Protein AF-A0ABD6EZ29-F1 (afdb_monomer_lite)

Sequence (109 aa):
MSGILPTGAEWISAIDTVHLVITICSTIFTLLVSIAAVTHLICVHYYVSNEYVQTDLYYLSLLLPVMSICSLLGMYFPRNTQFLYAVALTSVCFFFYPTIPQSMFSNIS

Foldseek 3Di:
DDPDDDDLVVCVVPDDPVLVVVLVVLVVVLVVLLVVLVVQLVCLVVPPPDPVVSVLSNLVSVLRSLLSVLVSVCSSCVPCNVVSVVVNVVSVVVSVVVVVVVVVVVVVD

pLDDT: mean 73.87, std 10.93, range [39.84, 91.94]

Organism: NCBI:txid75299

Radius of gyration: 19.07 Å; chains: 1; bounding box: 34×29×64 Å

Secondary structure (DSSP, 8-state):
----PPPHHHHHHT--HHHHHHHHHHHHHHHHHHHHHHHHHHHHHHH---HHHHHHHHHHHHHHHHHHHHHHHHHH-TTTHHHHHHHHHHHHHHHHHHHHHHHHHTT--

Structure (mmCIF, N/CA/C/O backbone):
data_AF-A0ABD6EZ29-F1
#
_entry.id   AF-A0ABD6EZ29-F1
#
loop_
_atom_site.group_PDB
_atom_site.id
_atom_site.type_symbol
_atom_site.label_atom_id
_atom_site.label_alt_id
_atom_site.label_comp_id
_atom_site.label_asym_id
_atom_site.label_entity_id
_atom_site.label_seq_id
_atom_site.pdbx_PDB_ins_code
_atom_site.Cartn_x
_atom_site.Cartn_y
_atom_site.Cartn_z
_atom_site.occupancy
_atom_site.B_iso_or_equiv
_atom_site.auth_seq_id
_atom_site.auth_comp_id
_atom_site.auth_asym_id
_atom_site.auth_atom_id
_atom_site.pdbx_PDB_model_num
ATOM 1 N N . MET A 1 1 ? 16.064 18.827 -29.618 1.00 43.03 1 MET A N 1
ATOM 2 C CA . MET A 1 1 ? 15.935 18.882 -28.146 1.00 43.03 1 MET A CA 1
ATOM 3 C C . MET A 1 1 ? 14.591 19.526 -27.829 1.00 43.03 1 MET A C 1
ATOM 5 O O . MET A 1 1 ? 14.509 20.730 -27.638 1.00 43.03 1 MET A O 1
ATOM 9 N N . SER A 1 2 ? 13.517 18.742 -27.897 1.00 39.84 2 SER A N 1
ATOM 10 C CA . SER A 1 2 ? 12.161 19.181 -27.546 1.00 39.84 2 SER A CA 1
ATOM 11 C C . SER A 1 2 ? 11.924 18.731 -26.110 1.00 39.84 2 SER A C 1
ATOM 13 O O . SER A 1 2 ? 11.945 17.534 -25.841 1.00 39.84 2 SER A O 1
ATOM 15 N N . GLY A 1 3 ? 11.791 19.681 -25.184 1.00 55.09 3 GLY A N 1
ATOM 16 C CA . GLY A 1 3 ? 11.616 19.440 -23.749 1.00 55.09 3 GLY A CA 1
ATOM 17 C C . GLY A 1 3 ? 10.231 18.899 -23.397 1.00 55.09 3 GLY A C 1
ATOM 18 O O . GLY A 1 3 ? 9.457 19.573 -22.726 1.00 55.09 3 GLY A O 1
ATOM 19 N N . ILE A 1 4 ? 9.913 17.694 -23.859 1.00 62.25 4 ILE A N 1
ATOM 20 C CA . ILE A 1 4 ? 8.741 16.933 -23.431 1.00 62.25 4 ILE A CA 1
ATOM 21 C C . ILE A 1 4 ? 9.267 15.836 -22.513 1.00 62.25 4 ILE A C 1
ATOM 23 O O . ILE A 1 4 ? 10.051 14.989 -22.936 1.00 62.25 4 ILE A O 1
ATOM 27 N N . LEU A 1 5 ? 8.906 15.908 -21.229 1.00 57.47 5 LEU A N 1
ATOM 28 C CA . LEU A 1 5 ? 9.195 14.826 -20.294 1.00 57.47 5 LEU A CA 1
ATOM 29 C C . LEU A 1 5 ? 8.536 13.549 -20.841 1.00 57.47 5 LEU A C 1
ATOM 31 O O . LEU A 1 5 ? 7.355 13.621 -21.193 1.00 57.47 5 LEU A O 1
ATOM 35 N N . PRO A 1 6 ? 9.263 12.419 -20.931 1.00 56.94 6 PRO A N 1
ATOM 36 C CA . PRO A 1 6 ? 8.734 11.190 -21.509 1.00 56.94 6 PRO A CA 1
ATOM 37 C C . PRO A 1 6 ? 7.437 10.799 -20.805 1.00 56.94 6 PRO A C 1
ATOM 39 O O . PRO A 1 6 ? 7.331 10.830 -19.574 1.00 56.94 6 PRO A O 1
ATOM 42 N N . THR A 1 7 ? 6.428 10.472 -21.606 1.00 61.97 7 THR A N 1
ATOM 43 C CA . THR A 1 7 ? 5.110 10.061 -21.108 1.00 61.97 7 THR A CA 1
ATOM 44 C C . THR A 1 7 ? 5.269 8.730 -20.361 1.00 61.97 7 THR A C 1
ATOM 46 O O . THR A 1 7 ? 6.138 7.939 -20.716 1.00 61.97 7 THR A O 1
ATOM 49 N N . GLY A 1 8 ? 4.453 8.429 -19.340 1.00 59.12 8 GLY A N 1
ATOM 50 C CA . GLY A 1 8 ? 4.635 7.224 -18.501 1.00 59.12 8 GLY A CA 1
ATOM 51 C C . GLY A 1 8 ? 4.762 5.897 -19.276 1.00 59.12 8 GLY A C 1
ATOM 52 O O . GLY A 1 8 ? 5.470 4.995 -18.840 1.00 59.12 8 GLY A O 1
ATOM 53 N N . ALA A 1 9 ? 4.160 5.806 -20.467 1.00 59.19 9 ALA A N 1
ATOM 54 C CA . ALA A 1 9 ? 4.311 4.670 -21.379 1.00 59.19 9 ALA A CA 1
ATOM 55 C C . ALA A 1 9 ? 5.725 4.542 -21.985 1.00 59.19 9 ALA A C 1
ATOM 57 O O . ALA A 1 9 ? 6.245 3.436 -22.109 1.00 59.19 9 ALA A O 1
ATOM 58 N N . GLU A 1 10 ? 6.377 5.659 -22.316 1.00 65.06 10 GLU A N 1
ATOM 59 C CA . GLU A 1 10 ? 7.768 5.675 -22.789 1.00 65.06 10 GLU A CA 1
ATOM 60 C C . GLU A 1 10 ? 8.744 5.373 -21.647 1.00 65.06 10 GLU A C 1
ATOM 62 O O . GLU A 1 10 ? 9.769 4.731 -21.862 1.00 65.06 10 GLU A O 1
ATOM 67 N N . TRP A 1 11 ? 8.395 5.765 -20.417 1.00 63.00 11 TRP A N 1
ATOM 68 C CA . TRP A 1 11 ? 9.180 5.446 -19.224 1.00 63.00 11 TRP A CA 1
ATOM 69 C C . TRP A 1 11 ? 9.166 3.945 -18.918 1.00 63.00 11 TRP A C 1
ATOM 71 O O . TRP A 1 11 ? 10.221 3.368 -18.687 1.00 63.00 11 TRP A O 1
ATOM 81 N N . ILE A 1 12 ? 7.998 3.294 -19.003 1.00 64.06 12 ILE A N 1
ATOM 82 C CA . ILE A 1 12 ? 7.860 1.833 -18.851 1.00 64.06 12 ILE A CA 1
ATOM 83 C C . ILE A 1 12 ? 8.606 1.081 -19.963 1.00 64.06 12 ILE A C 1
ATOM 85 O O . ILE A 1 12 ? 9.213 0.048 -19.699 1.00 64.06 12 ILE A O 1
ATOM 89 N N . SER A 1 13 ? 8.600 1.599 -21.195 1.00 65.44 13 SER A N 1
ATOM 90 C CA . SER A 1 13 ? 9.320 0.989 -22.322 1.00 65.44 13 SER A CA 1
ATOM 91 C C . SER A 1 13 ? 10.846 1.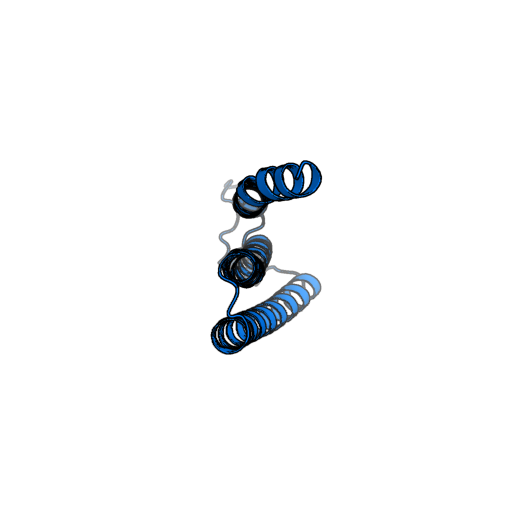097 -22.212 1.00 65.44 13 SER A C 1
ATOM 93 O O . SER A 1 13 ? 11.543 0.305 -22.843 1.00 65.44 13 SER A O 1
ATOM 95 N N . ALA A 1 14 ? 11.365 2.079 -21.472 1.00 69.19 14 ALA A N 1
ATOM 96 C CA . ALA A 1 14 ? 12.799 2.339 -21.321 1.00 69.19 14 ALA A CA 1
ATOM 97 C C . ALA A 1 14 ? 13.339 1.947 -19.932 1.00 69.19 14 ALA A C 1
ATOM 99 O O . ALA A 1 14 ? 14.471 2.295 -19.591 1.00 69.19 14 ALA A O 1
ATOM 100 N N . ILE A 1 15 ? 12.525 1.274 -19.112 1.00 69.31 15 ILE A N 1
ATOM 101 C CA . ILE A 1 15 ? 12.833 1.025 -17.707 1.00 69.31 15 ILE A CA 1
ATOM 102 C C . ILE A 1 15 ? 13.848 -0.108 -17.531 1.00 69.31 15 ILE A C 1
ATOM 104 O O . ILE A 1 15 ? 13.824 -1.117 -18.236 1.00 69.31 15 ILE A O 1
ATOM 108 N N . ASP A 1 16 ? 14.726 0.053 -16.543 1.00 76.81 16 ASP A N 1
ATOM 109 C CA . ASP A 1 16 ? 15.687 -0.973 -16.159 1.00 76.81 16 ASP A CA 1
ATOM 110 C C . ASP A 1 16 ? 14.995 -2.196 -15.528 1.00 76.81 16 ASP A C 1
ATOM 112 O O . ASP A 1 16 ? 13.996 -2.076 -14.805 1.00 76.81 16 ASP A O 1
ATOM 116 N N . THR A 1 17 ? 15.559 -3.384 -15.767 1.00 76.38 17 THR A N 1
ATOM 117 C CA . THR A 1 17 ? 15.006 -4.671 -15.305 1.00 76.38 17 THR A CA 1
ATOM 118 C C . THR A 1 17 ? 14.794 -4.687 -13.788 1.00 76.38 17 THR A C 1
ATOM 120 O O . THR A 1 17 ? 13.819 -5.263 -13.302 1.00 76.38 17 THR A O 1
ATOM 123 N N . VAL A 1 18 ? 15.660 -4.012 -13.024 1.00 77.81 18 VAL A N 1
ATOM 124 C CA . VAL A 1 18 ? 15.564 -3.947 -11.560 1.00 77.81 18 VAL A CA 1
ATOM 125 C C . VAL A 1 18 ? 14.314 -3.190 -11.114 1.00 77.81 18 VAL A C 1
ATOM 127 O O . VAL A 1 18 ? 13.609 -3.645 -10.213 1.00 77.81 18 VAL A O 1
ATOM 130 N N . HIS A 1 19 ? 13.993 -2.064 -11.755 1.00 74.81 19 HIS A N 1
ATOM 131 C CA . HIS A 1 19 ? 12.788 -1.298 -11.429 1.00 74.81 19 HIS A CA 1
ATOM 132 C C . HIS A 1 19 ? 11.517 -2.088 -11.746 1.00 74.81 19 HIS A C 1
ATOM 134 O O . HIS A 1 19 ? 10.607 -2.127 -10.922 1.00 74.81 19 HIS A O 1
ATOM 140 N N . LEU A 1 20 ? 11.488 -2.792 -12.879 1.00 79.25 20 LEU A N 1
ATOM 141 C CA . LEU A 1 20 ? 10.350 -3.623 -13.268 1.00 79.25 20 LEU A CA 1
ATOM 142 C C . LEU A 1 20 ? 10.071 -4.735 -12.242 1.00 79.25 20 LEU A C 1
ATOM 144 O O . LEU A 1 20 ? 8.925 -4.927 -11.832 1.00 79.25 20 LEU A O 1
ATOM 148 N N . VAL A 1 21 ? 11.112 -5.430 -11.770 1.00 85.00 21 VAL A N 1
ATOM 149 C CA . VAL A 1 21 ? 10.978 -6.484 -10.746 1.00 85.00 21 VAL A CA 1
ATOM 150 C C . VAL A 1 21 ? 10.432 -5.918 -9.436 1.00 85.00 21 VAL A C 1
ATOM 152 O O . VAL A 1 21 ? 9.534 -6.508 -8.830 1.00 85.00 21 VAL A O 1
ATOM 155 N N . ILE A 1 22 ? 10.930 -4.757 -9.011 1.00 84.19 22 ILE A N 1
ATOM 156 C CA . ILE A 1 22 ? 10.472 -4.099 -7.784 1.00 84.19 22 ILE A CA 1
ATOM 157 C C . ILE A 1 22 ? 9.003 -3.672 -7.914 1.00 84.19 22 ILE A C 1
ATOM 159 O O . ILE A 1 22 ? 8.227 -3.884 -6.982 1.00 84.19 22 ILE A O 1
ATOM 163 N N . THR A 1 23 ? 8.589 -3.143 -9.069 1.00 83.75 23 THR A N 1
ATOM 164 C CA . THR A 1 23 ? 7.192 -2.765 -9.327 1.00 83.75 23 THR A CA 1
ATOM 165 C C . THR A 1 23 ? 6.255 -3.974 -9.273 1.00 83.75 23 THR A C 1
ATOM 167 O O . THR A 1 23 ? 5.197 -3.903 -8.642 1.00 83.75 23 THR A O 1
ATOM 170 N N . ILE A 1 24 ? 6.640 -5.110 -9.863 1.00 86.75 24 ILE A N 1
ATOM 171 C CA . ILE A 1 24 ? 5.849 -6.351 -9.786 1.00 86.75 24 ILE A CA 1
ATOM 172 C C . ILE A 1 24 ? 5.745 -6.827 -8.334 1.00 86.75 24 ILE A C 1
ATOM 174 O O . ILE A 1 24 ? 4.648 -7.122 -7.858 1.00 86.75 24 ILE A O 1
ATOM 178 N N . CYS A 1 25 ? 6.865 -6.847 -7.608 1.00 88.44 25 CYS A N 1
ATOM 179 C CA . CYS A 1 25 ? 6.900 -7.273 -6.210 1.00 88.44 25 CYS A CA 1
ATOM 180 C C . CYS A 1 25 ? 6.017 -6.375 -5.322 1.00 88.44 25 CYS A C 1
ATOM 182 O O . CYS A 1 25 ? 5.210 -6.867 -4.533 1.00 88.44 25 CYS A O 1
ATOM 184 N N . SER A 1 26 ? 6.087 -5.055 -5.524 1.00 86.81 26 SER A N 1
ATOM 185 C CA . SER A 1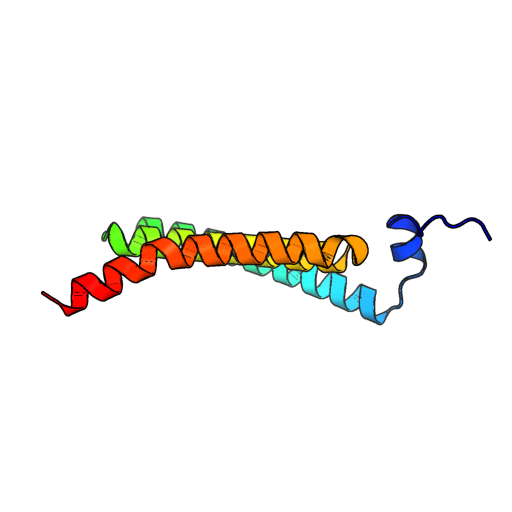 26 ? 5.232 -4.068 -4.853 1.00 86.81 26 SER A CA 1
ATOM 186 C C . SER A 1 26 ? 3.746 -4.270 -5.173 1.00 86.81 26 SER A C 1
ATOM 188 O O . SER A 1 26 ? 2.898 -4.176 -4.284 1.00 86.81 26 SER A O 1
ATOM 190 N N . THR A 1 27 ? 3.415 -4.621 -6.419 1.00 86.75 27 THR A N 1
ATOM 191 C CA . THR A 1 27 ? 2.031 -4.899 -6.833 1.00 86.75 27 THR A CA 1
ATOM 192 C C . THR A 1 27 ? 1.471 -6.129 -6.110 1.00 86.75 27 THR A C 1
ATOM 194 O O . THR A 1 27 ? 0.357 -6.084 -5.586 1.00 86.75 27 THR A O 1
ATOM 197 N N . ILE A 1 28 ? 2.260 -7.206 -6.008 1.00 91.94 28 ILE A N 1
ATOM 198 C CA . ILE A 1 28 ? 1.882 -8.420 -5.264 1.00 91.94 28 ILE A CA 1
ATOM 199 C C . ILE A 1 28 ? 1.704 -8.100 -3.778 1.00 91.94 28 ILE A C 1
ATOM 201 O O . ILE A 1 28 ? 0.710 -8.492 -3.171 1.00 91.94 28 ILE A O 1
ATOM 205 N N . PHE A 1 29 ? 2.633 -7.346 -3.192 1.00 88.50 29 PHE A N 1
ATOM 206 C CA . PHE A 1 29 ? 2.543 -6.951 -1.790 1.00 88.50 29 PHE A CA 1
ATOM 207 C C . PHE A 1 29 ? 1.297 -6.096 -1.508 1.00 88.50 29 PHE A C 1
ATOM 209 O O . PHE A 1 29 ? 0.592 -6.337 -0.532 1.00 88.50 29 PHE A O 1
ATOM 216 N N . THR A 1 30 ? 0.964 -5.161 -2.401 1.00 88.19 30 THR A N 1
ATOM 217 C CA . THR A 1 30 ? -0.241 -4.323 -2.286 1.00 88.19 30 THR A CA 1
ATOM 218 C C . THR A 1 30 ? -1.523 -5.164 -2.329 1.00 88.19 30 THR A C 1
ATOM 220 O O . THR A 1 30 ? -2.460 -4.893 -1.578 1.00 88.19 30 THR A O 1
ATOM 223 N N . LEU A 1 31 ? -1.557 -6.221 -3.150 1.00 89.19 31 LEU A N 1
ATOM 224 C CA . LEU A 1 31 ? -2.659 -7.191 -3.172 1.00 89.19 31 LEU A CA 1
ATOM 225 C C . LEU A 1 31 ? -2.767 -7.977 -1.860 1.00 89.19 31 LEU A C 1
ATOM 227 O O . LEU A 1 31 ? -3.866 -8.190 -1.357 1.00 89.19 31 LEU A O 1
ATOM 231 N N . LEU A 1 32 ? -1.645 -8.391 -1.273 1.00 90.81 32 LEU A N 1
ATOM 232 C CA . LEU A 1 32 ? -1.669 -9.082 0.018 1.00 90.81 32 LEU A CA 1
ATOM 233 C C . LEU A 1 32 ? -2.170 -8.164 1.138 1.00 90.81 32 LEU A C 1
ATOM 235 O O . LEU A 1 32 ? -2.989 -8.585 1.955 1.00 90.81 32 LEU A O 1
ATOM 239 N N . VAL A 1 33 ? -1.732 -6.901 1.148 1.00 88.44 33 VAL A N 1
ATOM 240 C CA . VAL A 1 33 ? -2.182 -5.904 2.129 1.00 88.44 33 VAL A CA 1
ATOM 241 C C . VAL A 1 33 ? -3.679 -5.626 1.996 1.00 88.44 33 VAL A C 1
ATOM 243 O O . VAL A 1 33 ? -4.355 -5.503 3.015 1.00 88.44 33 VAL A O 1
ATOM 246 N N . SER A 1 34 ? -4.229 -5.568 0.781 1.00 86.62 34 SER A N 1
ATOM 247 C CA . SER A 1 34 ? -5.669 -5.343 0.603 1.00 86.62 34 SER A CA 1
ATOM 248 C C . SER A 1 34 ? -6.508 -6.520 1.115 1.00 86.62 34 SER A C 1
ATOM 250 O O . SER A 1 34 ? -7.511 -6.302 1.793 1.00 86.62 34 SER A O 1
ATOM 252 N N . ILE A 1 35 ? -6.068 -7.763 0.888 1.00 88.81 35 ILE A N 1
ATOM 253 C CA . ILE A 1 35 ? -6.723 -8.964 1.435 1.00 88.81 35 ILE A CA 1
ATOM 254 C C . ILE A 1 35 ? -6.635 -8.975 2.967 1.00 88.81 35 ILE A C 1
ATOM 256 O O . ILE A 1 35 ? -7.629 -9.234 3.653 1.00 88.81 35 ILE A O 1
ATOM 260 N N . ALA A 1 36 ? -5.459 -8.662 3.517 1.00 86.00 36 ALA A N 1
ATOM 261 C CA . ALA A 1 36 ? -5.255 -8.573 4.959 1.00 86.00 36 ALA A CA 1
ATOM 262 C C . ALA A 1 36 ? -6.136 -7.486 5.594 1.00 86.00 36 ALA A C 1
ATOM 264 O O . ALA A 1 36 ? -6.726 -7.731 6.644 1.00 86.00 36 ALA A O 1
ATOM 265 N N . ALA A 1 37 ? -6.294 -6.331 4.937 1.00 84.25 37 ALA A N 1
ATOM 266 C CA . ALA A 1 37 ? -7.173 -5.255 5.386 1.00 84.25 37 ALA A CA 1
ATOM 267 C C . ALA A 1 37 ? -8.633 -5.721 5.473 1.00 84.25 37 ALA A C 1
ATOM 269 O O . ALA A 1 37 ? -9.253 -5.572 6.522 1.00 84.25 37 ALA A O 1
ATOM 270 N N . VAL A 1 38 ? -9.156 -6.371 4.426 1.00 84.12 38 VAL A N 1
ATOM 271 C CA . VAL A 1 38 ? -10.526 -6.920 4.429 1.00 84.12 38 VAL A CA 1
ATOM 272 C C . VAL A 1 38 ? -10.702 -7.964 5.533 1.00 84.12 38 VAL A C 1
ATOM 274 O O . VAL A 1 38 ? -11.701 -7.950 6.250 1.00 84.12 38 VAL A O 1
ATOM 277 N N . THR A 1 39 ? -9.708 -8.834 5.716 1.00 85.94 39 THR A N 1
ATOM 278 C CA . THR A 1 39 ? -9.733 -9.863 6.766 1.00 85.94 39 THR A CA 1
ATOM 279 C C . THR A 1 39 ? -9.771 -9.231 8.158 1.00 85.94 39 THR A C 1
ATOM 281 O O . THR A 1 39 ? -10.564 -9.642 9.005 1.00 85.94 39 THR A O 1
ATOM 284 N N . HIS A 1 40 ? -8.963 -8.191 8.384 1.00 81.88 40 HIS A N 1
ATOM 285 C CA . HIS A 1 40 ? -8.964 -7.423 9.628 1.00 81.88 40 HIS A CA 1
ATOM 286 C C . HIS A 1 40 ? -10.318 -6.764 9.884 1.00 81.88 40 HIS A C 1
ATOM 288 O O . HIS A 1 40 ? -10.828 -6.830 10.997 1.00 81.88 40 HIS A O 1
ATOM 294 N N . LEU A 1 41 ? -10.920 -6.174 8.854 1.00 79.75 41 LEU A N 1
ATOM 295 C CA . LEU A 1 41 ? -12.193 -5.467 8.949 1.00 79.75 41 LEU A CA 1
ATOM 296 C C . LEU A 1 41 ? -13.333 -6.424 9.345 1.00 79.75 41 LEU A C 1
ATOM 298 O O . LEU A 1 41 ? -14.113 -6.117 10.247 1.00 79.75 41 LEU A O 1
ATOM 302 N N . ILE A 1 42 ? -13.362 -7.629 8.763 1.00 81.56 42 ILE A N 1
ATOM 303 C CA . ILE A 1 42 ? -14.315 -8.691 9.131 1.00 81.56 42 ILE A CA 1
ATOM 304 C C . ILE A 1 42 ? -14.082 -9.164 10.572 1.00 81.56 42 ILE A C 1
ATOM 306 O O . ILE A 1 42 ? -15.032 -9.284 11.346 1.00 81.56 42 ILE A O 1
ATOM 310 N N . CYS A 1 43 ? -12.825 -9.409 10.948 1.00 80.38 43 CYS A N 1
ATOM 311 C CA . CYS A 1 43 ? -12.478 -9.909 12.277 1.00 80.38 43 CYS A CA 1
ATOM 312 C C . CYS A 1 43 ? -12.847 -8.896 13.374 1.00 80.38 43 CYS A C 1
ATOM 314 O O . CYS A 1 43 ? -13.449 -9.256 14.383 1.00 80.38 43 CYS A O 1
ATOM 316 N N . VAL A 1 44 ? -12.571 -7.609 13.145 1.00 77.00 44 VAL A N 1
ATOM 317 C CA . VAL A 1 44 ? -12.911 -6.518 14.070 1.00 77.00 44 VAL A CA 1
ATOM 318 C C . VAL A 1 44 ? -14.422 -6.361 14.207 1.00 77.00 44 VAL A C 1
ATOM 320 O O . VAL A 1 44 ? -14.907 -6.245 15.328 1.00 77.00 44 VAL A O 1
ATOM 323 N N . HIS A 1 45 ? -15.169 -6.413 13.098 1.00 75.69 45 HIS A N 1
ATOM 324 C CA . HIS A 1 45 ? -16.630 -6.306 13.134 1.00 75.69 45 HIS A CA 1
ATOM 325 C C . HIS A 1 45 ? -17.288 -7.438 13.936 1.00 75.69 45 HIS A C 1
ATOM 327 O O . HIS A 1 45 ? -18.303 -7.213 14.586 1.00 75.69 45 HIS A O 1
ATOM 333 N N . TYR A 1 46 ? -16.714 -8.644 13.904 1.00 76.56 46 TYR A N 1
ATOM 334 C CA . TYR A 1 46 ? -17.290 -9.805 14.583 1.00 76.56 46 TYR A CA 1
ATOM 335 C C . TYR A 1 46 ? -16.809 -9.975 16.035 1.00 76.56 46 TYR A C 1
ATOM 337 O O . TYR A 1 46 ? -17.533 -10.536 16.853 1.00 76.56 46 TYR A O 1
ATOM 345 N N . TYR A 1 47 ? -15.591 -9.527 16.363 1.00 69.56 47 TYR A N 1
ATOM 346 C CA . TYR A 1 47 ? -14.932 -9.849 17.638 1.00 69.56 47 TYR A CA 1
ATOM 347 C C . TYR A 1 47 ? -14.875 -8.684 18.639 1.00 69.56 47 TYR A C 1
ATOM 349 O O . TYR A 1 47 ? -14.711 -8.914 19.837 1.00 69.56 47 TYR A O 1
ATOM 357 N N . VAL A 1 48 ? -15.002 -7.431 18.191 1.00 65.38 48 VAL A N 1
ATOM 358 C CA . VAL A 1 48 ? -14.850 -6.253 19.060 1.00 65.38 48 VAL A CA 1
ATOM 359 C C . VAL A 1 48 ? -16.209 -5.614 19.329 1.00 65.38 48 VAL A C 1
ATOM 361 O O . VAL A 1 48 ? -16.771 -4.950 18.472 1.00 65.38 48 VAL A O 1
ATOM 364 N N . SER A 1 49 ? -16.710 -5.770 20.558 1.00 62.06 49 SER A N 1
ATOM 365 C CA . SER A 1 49 ? -17.924 -5.086 21.037 1.00 62.06 49 SER A CA 1
ATOM 366 C C . SER A 1 49 ? -17.649 -3.678 21.590 1.00 62.06 49 SER A C 1
ATOM 368 O O . SER A 1 49 ? -18.590 -2.962 21.922 1.00 62.06 49 SER A O 1
ATOM 370 N N . ASN A 1 50 ? -16.378 -3.292 21.753 1.00 68.81 50 ASN A N 1
ATOM 371 C CA . ASN A 1 50 ? -15.998 -2.007 22.339 1.00 68.81 50 ASN A CA 1
ATOM 372 C C . ASN A 1 50 ? -15.865 -0.930 21.248 1.00 68.81 50 ASN A C 1
ATOM 374 O O . ASN A 1 50 ? -14.882 -0.921 20.504 1.00 68.81 50 ASN A O 1
ATOM 378 N N . GLU A 1 51 ? -16.826 -0.006 21.187 1.00 70.69 51 GLU A N 1
ATOM 379 C CA . GLU A 1 51 ? -16.964 1.020 20.133 1.00 70.69 51 GLU A CA 1
ATOM 380 C C . GLU A 1 51 ? -15.711 1.903 19.973 1.00 70.69 51 GLU A C 1
ATOM 382 O O . GLU A 1 51 ? -15.346 2.309 18.864 1.00 70.69 51 GLU A O 1
ATOM 387 N N . TYR A 1 52 ? -15.007 2.150 21.082 1.00 66.69 52 TYR A N 1
ATOM 388 C CA . TYR A 1 52 ? -13.802 2.975 21.112 1.00 66.69 52 TYR A CA 1
ATOM 389 C C . TYR A 1 52 ? -12.610 2.312 20.398 1.00 66.69 52 TYR A C 1
ATOM 391 O O . TYR A 1 52 ? -11.939 2.922 19.568 1.00 66.69 52 TYR A O 1
ATOM 399 N N . VAL A 1 53 ? -12.385 1.022 20.668 1.00 68.00 53 VAL A N 1
ATOM 400 C CA . VAL A 1 53 ? -11.296 0.233 20.064 1.00 68.00 53 VAL A CA 1
ATOM 401 C C . VAL A 1 53 ? -11.629 -0.141 18.617 1.00 68.00 53 VAL A C 1
ATOM 403 O O . VAL A 1 53 ? -10.738 -0.218 17.774 1.00 68.00 53 VAL A O 1
ATOM 406 N N . GLN A 1 54 ? -12.915 -0.310 18.303 1.00 72.00 54 GLN A N 1
ATOM 407 C CA . GLN A 1 54 ? -13.383 -0.569 16.945 1.00 72.00 54 GLN A CA 1
ATOM 408 C C . GLN A 1 54 ? -13.038 0.591 16.001 1.00 72.00 54 GLN A C 1
ATOM 410 O O . GLN A 1 54 ? -12.504 0.350 14.923 1.00 72.00 54 GLN A O 1
ATOM 415 N N . THR A 1 55 ? -13.281 1.840 16.406 1.00 71.06 55 THR A N 1
ATOM 416 C CA . THR A 1 55 ? -13.013 3.013 15.554 1.00 71.06 55 THR A CA 1
ATOM 417 C C . THR A 1 55 ? -11.529 3.134 15.193 1.00 71.06 55 THR A C 1
ATOM 419 O O . THR A 1 55 ? -11.199 3.328 14.023 1.00 71.06 55 THR A O 1
ATOM 422 N N . ASP A 1 56 ? -10.636 2.947 16.167 1.00 74.06 56 ASP A N 1
ATOM 423 C CA . ASP A 1 56 ? -9.184 3.015 15.952 1.00 74.06 56 ASP A CA 1
ATOM 424 C C . ASP A 1 56 ? -8.692 1.889 15.021 1.00 74.06 56 ASP A C 1
ATOM 426 O O . ASP A 1 56 ? -7.960 2.127 14.058 1.00 74.06 56 ASP A O 1
ATOM 430 N N . LEU A 1 57 ? -9.193 0.663 15.223 1.00 75.50 57 LEU A N 1
ATOM 431 C CA . LEU A 1 57 ? -8.884 -0.498 14.379 1.00 75.50 57 LEU A CA 1
ATOM 432 C C . LEU A 1 57 ? -9.401 -0.356 12.942 1.00 75.50 57 LEU A C 1
ATOM 434 O O . LEU A 1 57 ? -8.715 -0.774 12.005 1.00 75.50 57 LEU A O 1
ATOM 438 N N . TYR A 1 58 ? -10.586 0.231 12.749 1.00 75.88 58 TYR A N 1
ATOM 439 C CA . TYR A 1 58 ? -11.130 0.517 11.419 1.00 75.88 58 TYR A CA 1
ATOM 440 C C . TYR A 1 58 ? -10.252 1.517 10.666 1.00 75.88 58 TYR A C 1
ATOM 442 O O . TYR A 1 58 ? -9.935 1.291 9.497 1.00 75.88 58 TYR A O 1
ATOM 450 N N . TYR A 1 59 ? -9.806 2.583 11.336 1.00 74.56 59 TYR A N 1
ATOM 451 C CA . TYR A 1 59 ? -8.877 3.541 10.742 1.00 74.56 59 TYR A CA 1
ATOM 452 C C . TYR A 1 59 ? -7.541 2.893 10.374 1.00 74.56 59 TYR A C 1
ATOM 454 O O . TYR A 1 59 ? -7.069 3.079 9.254 1.00 74.56 59 TYR A O 1
ATOM 462 N N . LEU A 1 60 ? -6.958 2.091 11.270 1.00 78.88 60 LEU A N 1
ATOM 463 C CA . LEU A 1 60 ? -5.704 1.371 11.017 1.00 78.88 60 LEU A CA 1
ATOM 464 C C . LEU A 1 60 ? -5.819 0.422 9.817 1.00 78.88 60 LEU A C 1
ATOM 466 O O . LEU A 1 60 ? -4.955 0.413 8.939 1.00 78.88 60 LEU A O 1
ATOM 470 N N . SER A 1 61 ? -6.913 -0.340 9.755 1.00 82.25 61 SER A N 1
ATOM 471 C CA . SER A 1 61 ? -7.188 -1.290 8.673 1.00 82.25 61 SER A CA 1
ATOM 472 C C . SER A 1 61 ? -7.307 -0.601 7.311 1.00 82.25 61 SER A C 1
ATOM 474 O O . SER A 1 61 ? -6.855 -1.156 6.311 1.00 82.25 61 SER A O 1
ATOM 476 N N . LEU A 1 62 ? -7.853 0.617 7.266 1.00 78.31 62 LEU A N 1
ATOM 477 C CA . LEU A 1 62 ? -8.037 1.398 6.038 1.00 78.31 62 LEU A CA 1
ATOM 478 C C . LEU A 1 62 ? -6.784 2.216 5.669 1.00 78.31 62 LEU A C 1
ATOM 480 O O . LEU A 1 62 ? -6.507 2.431 4.489 1.00 78.31 62 LEU A O 1
ATOM 484 N N . LEU A 1 63 ? -5.973 2.608 6.654 1.00 81.88 63 LEU A N 1
ATOM 485 C CA . LEU A 1 63 ? -4.723 3.337 6.443 1.00 81.88 63 LEU A CA 1
ATOM 486 C C . LEU A 1 63 ? -3.681 2.479 5.702 1.00 81.88 63 LEU A C 1
ATOM 488 O O . LEU A 1 63 ? -3.070 2.947 4.745 1.00 81.88 63 LEU A O 1
ATOM 492 N N . LEU A 1 64 ? -3.501 1.211 6.090 1.00 81.25 64 LEU A N 1
ATOM 493 C CA . LEU A 1 64 ? -2.534 0.297 5.458 1.00 81.25 64 LEU A CA 1
ATOM 494 C C . LEU A 1 64 ? -2.685 0.153 3.923 1.00 81.25 64 LEU A C 1
ATOM 496 O O . LEU A 1 64 ? -1.681 0.298 3.210 1.00 81.25 64 LEU A O 1
ATOM 500 N N . PRO A 1 65 ? -3.884 -0.127 3.374 1.00 83.38 65 PRO A N 1
ATOM 501 C CA . PRO A 1 65 ? -4.069 -0.235 1.932 1.00 83.38 65 PRO A CA 1
ATOM 502 C C . PRO A 1 65 ? -3.927 1.121 1.235 1.00 83.38 65 PRO A C 1
ATOM 504 O O . PRO A 1 65 ? -3.331 1.174 0.161 1.00 83.38 65 PRO A O 1
ATOM 507 N N . VAL A 1 66 ? -4.386 2.222 1.846 1.00 84.12 66 VAL A N 1
ATOM 508 C CA . VAL A 1 66 ? -4.217 3.576 1.283 1.00 84.12 66 VAL A CA 1
ATOM 509 C C . VAL A 1 66 ? -2.735 3.923 1.136 1.00 84.12 66 VAL A C 1
ATOM 511 O O . VAL A 1 66 ? -2.313 4.361 0.065 1.00 84.12 66 VAL A O 1
ATOM 514 N N . MET A 1 67 ? -1.926 3.653 2.163 1.00 84.12 67 MET A N 1
ATOM 515 C CA . MET A 1 67 ? -0.477 3.875 2.123 1.00 84.12 67 MET A CA 1
ATOM 516 C C . MET A 1 67 ? 0.198 3.006 1.055 1.00 84.12 67 MET A C 1
ATOM 518 O O . MET A 1 67 ? 1.010 3.512 0.283 1.00 84.12 67 MET A O 1
ATOM 522 N N . SER A 1 68 ? -0.187 1.730 0.951 1.00 85.12 68 SER A N 1
ATOM 523 C CA . SER A 1 68 ? 0.377 0.801 -0.041 1.00 85.12 68 SER A CA 1
ATOM 524 C C . SER A 1 68 ? 0.058 1.219 -1.480 1.00 85.12 68 SER A C 1
ATOM 526 O O . SER A 1 68 ? 0.950 1.233 -2.327 1.00 85.12 68 SER A O 1
ATOM 528 N N . ILE A 1 69 ? -1.181 1.643 -1.755 1.00 83.88 69 ILE A N 1
ATOM 529 C CA . ILE A 1 69 ? -1.585 2.171 -3.070 1.00 83.88 69 ILE A CA 1
ATOM 530 C C . ILE A 1 69 ? -0.809 3.450 -3.391 1.00 83.88 69 ILE A C 1
ATOM 532 O O . ILE A 1 69 ? -0.344 3.630 -4.516 1.00 83.88 69 ILE A O 1
ATOM 536 N N . CYS A 1 70 ? -0.633 4.326 -2.403 1.00 83.75 70 CYS A N 1
ATOM 537 C CA . CYS A 1 70 ? 0.100 5.571 -2.583 1.00 83.75 70 CYS A CA 1
ATOM 538 C C . CYS A 1 70 ? 1.583 5.321 -2.915 1.00 83.75 70 CYS A C 1
ATOM 540 O O . CYS A 1 70 ? 2.128 5.933 -3.836 1.00 83.75 70 CYS A O 1
ATOM 542 N N . SER A 1 71 ? 2.218 4.364 -2.231 1.00 81.19 71 SER A N 1
ATOM 543 C CA . SER A 1 71 ? 3.585 3.919 -2.527 1.00 81.19 71 SER A CA 1
ATOM 544 C C . SER A 1 71 ? 3.705 3.271 -3.908 1.00 81.19 71 SER A C 1
ATOM 546 O O . SER A 1 71 ? 4.652 3.570 -4.636 1.00 81.19 71 SER A O 1
ATOM 548 N N . LEU A 1 72 ? 2.732 2.444 -4.302 1.00 81.38 72 LEU A N 1
ATOM 549 C CA . LEU A 1 72 ? 2.692 1.818 -5.622 1.00 81.38 72 LEU A CA 1
ATOM 550 C C . LEU A 1 72 ? 2.577 2.875 -6.733 1.00 81.38 72 LEU A C 1
ATOM 552 O O . LEU A 1 72 ? 3.353 2.870 -7.688 1.00 81.38 72 LEU A O 1
ATOM 556 N N . LEU A 1 73 ? 1.665 3.839 -6.584 1.00 81.44 73 LEU A N 1
ATOM 557 C CA . LEU A 1 73 ? 1.521 4.964 -7.514 1.00 81.44 73 LEU A CA 1
ATOM 558 C C . LEU A 1 73 ? 2.782 5.839 -7.565 1.00 81.44 73 LEU A C 1
ATOM 560 O O . LEU A 1 73 ? 3.136 6.342 -8.632 1.00 81.44 73 LEU A O 1
ATOM 564 N N . GLY A 1 74 ? 3.483 5.985 -6.437 1.00 78.38 74 GLY A N 1
ATOM 565 C CA . GLY A 1 74 ? 4.748 6.713 -6.352 1.00 78.38 74 GLY A CA 1
ATOM 566 C C . GLY A 1 74 ? 5.875 6.044 -7.138 1.00 78.38 74 GLY A C 1
ATOM 567 O O . GLY A 1 74 ? 6.739 6.753 -7.651 1.00 78.38 74 GLY A O 1
ATOM 568 N N . MET A 1 75 ? 5.832 4.714 -7.277 1.00 76.06 75 MET A N 1
ATOM 569 C CA . MET A 1 75 ? 6.736 3.944 -8.138 1.00 76.06 75 MET A CA 1
ATOM 570 C C . MET A 1 75 ? 6.365 4.031 -9.623 1.00 76.06 75 MET A C 1
ATOM 572 O O . MET A 1 75 ? 7.264 4.079 -10.458 1.00 76.06 75 MET A O 1
ATOM 576 N N . TYR A 1 76 ? 5.073 4.084 -9.969 1.00 71.06 76 TYR A N 1
ATOM 577 C CA . TYR A 1 76 ? 4.632 4.226 -11.366 1.00 71.06 76 TYR A CA 1
ATOM 578 C C . TYR A 1 76 ? 4.848 5.637 -11.932 1.00 71.06 76 TYR A C 1
ATOM 580 O O . TYR A 1 76 ? 5.075 5.794 -13.132 1.00 71.06 76 TYR A O 1
ATOM 588 N N . PHE A 1 77 ? 4.792 6.669 -11.086 1.00 71.00 77 PHE A N 1
ATOM 589 C CA . PHE A 1 77 ? 4.941 8.064 -11.499 1.00 71.00 77 PHE A CA 1
ATOM 590 C C . PHE A 1 77 ? 5.958 8.798 -10.609 1.00 71.00 77 PHE A C 1
ATOM 592 O O . PHE A 1 77 ? 5.545 9.525 -9.700 1.00 71.00 77 PHE A O 1
ATOM 599 N N . PRO A 1 78 ? 7.276 8.715 -10.900 1.00 65.06 78 PRO A N 1
ATOM 600 C CA . PRO A 1 78 ? 8.315 9.411 -10.125 1.00 65.06 78 PRO A CA 1
ATOM 601 C C . PRO A 1 78 ? 8.112 10.937 -10.081 1.00 65.06 78 PRO A C 1
ATOM 603 O O . PRO A 1 78 ? 8.544 11.621 -9.156 1.00 65.06 78 PRO A O 1
ATOM 606 N N . ARG A 1 79 ? 7.399 11.491 -11.071 1.00 65.06 79 ARG A N 1
ATOM 607 C CA . ARG A 1 79 ? 7.033 12.912 -11.145 1.00 65.06 79 ARG A CA 1
ATOM 608 C C . ARG A 1 79 ? 5.996 13.335 -10.096 1.00 65.06 79 ARG A C 1
ATOM 610 O O . ARG A 1 79 ? 5.973 14.497 -9.705 1.00 65.06 79 ARG A O 1
ATOM 617 N N . ASN A 1 80 ? 5.146 12.414 -9.644 1.00 68.69 80 ASN A N 1
ATOM 618 C CA . ASN A 1 80 ? 4.038 12.699 -8.729 1.00 68.69 80 ASN A CA 1
ATOM 619 C C . ASN A 1 80 ? 4.288 12.167 -7.310 1.00 68.69 80 ASN A C 1
ATOM 621 O O . ASN A 1 80 ? 3.439 12.338 -6.434 1.00 68.69 80 ASN A O 1
ATOM 625 N N . THR A 1 81 ? 5.453 11.570 -7.052 1.00 71.94 81 THR A N 1
ATOM 626 C CA . THR A 1 81 ? 5.806 10.964 -5.762 1.00 71.94 81 THR A CA 1
ATOM 627 C C . THR A 1 81 ? 5.702 11.951 -4.600 1.00 71.94 81 THR A C 1
ATOM 629 O O . THR A 1 81 ? 5.217 11.582 -3.538 1.00 71.94 81 THR A O 1
ATOM 632 N N . G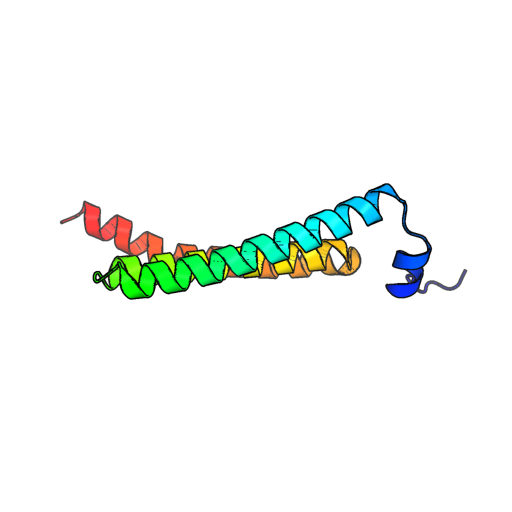LN A 1 82 ? 6.072 13.221 -4.794 1.00 74.69 82 GLN A N 1
ATOM 633 C CA . GLN A 1 82 ? 5.962 14.242 -3.742 1.00 74.69 82 GLN A CA 1
ATOM 634 C C . GLN A 1 82 ? 4.504 14.555 -3.371 1.00 74.69 82 GLN A C 1
ATOM 636 O O . GLN A 1 82 ? 4.197 14.765 -2.200 1.00 74.69 82 GLN A O 1
ATOM 641 N N . PHE A 1 83 ? 3.597 14.548 -4.353 1.00 74.44 83 PHE A N 1
ATOM 642 C CA . PHE A 1 83 ? 2.170 14.760 -4.113 1.00 74.44 83 PHE A CA 1
ATOM 643 C C . PHE A 1 83 ? 1.551 13.560 -3.392 1.00 74.44 83 PHE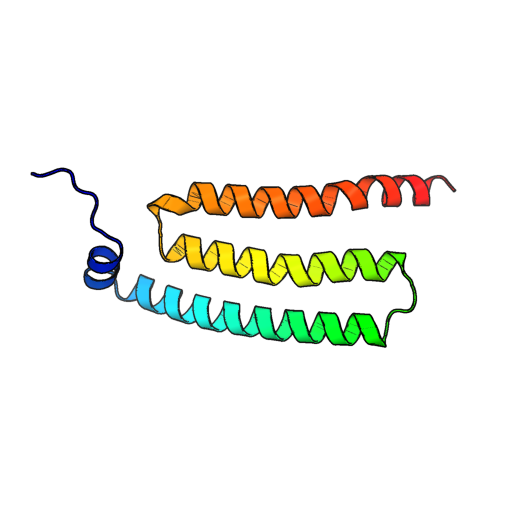 A C 1
ATOM 645 O O . PHE A 1 83 ? 0.845 13.721 -2.402 1.00 74.44 83 PHE A O 1
ATOM 652 N N . LEU A 1 84 ? 1.880 12.350 -3.844 1.00 76.69 84 LEU A N 1
ATOM 653 C CA . LEU A 1 84 ? 1.445 11.102 -3.219 1.00 76.69 84 LEU A CA 1
ATOM 654 C C . LEU A 1 84 ? 1.961 10.988 -1.775 1.00 76.69 84 LEU A C 1
ATOM 656 O O . LEU A 1 84 ? 1.202 10.672 -0.862 1.00 76.69 84 LEU A O 1
ATOM 660 N N . TYR A 1 85 ? 3.215 11.363 -1.527 1.00 78.44 85 TYR A N 1
ATOM 661 C CA . TYR A 1 85 ? 3.766 11.428 -0.175 1.00 78.44 85 TYR A CA 1
ATOM 662 C C . TYR A 1 85 ? 3.011 12.420 0.724 1.00 78.44 85 TYR A C 1
ATOM 664 O O . TYR A 1 85 ? 2.726 12.103 1.877 1.00 78.44 85 TYR A O 1
ATOM 672 N N . ALA A 1 86 ? 2.626 13.590 0.205 1.00 81.38 86 ALA A N 1
ATOM 673 C CA . ALA A 1 86 ? 1.814 14.545 0.957 1.00 81.38 86 ALA A CA 1
ATOM 674 C C . ALA A 1 86 ? 0.424 13.977 1.294 1.00 81.38 86 ALA A C 1
ATOM 676 O O . ALA A 1 86 ? -0.027 14.107 2.431 1.00 81.38 86 ALA A O 1
ATOM 677 N N . VAL A 1 87 ? -0.224 13.286 0.348 1.00 80.19 87 VAL A N 1
ATOM 678 C CA . VAL A 1 87 ? -1.503 12.596 0.593 1.00 80.19 87 VAL A CA 1
ATOM 679 C C . VAL A 1 87 ? -1.342 11.553 1.700 1.00 80.19 87 VAL A C 1
ATOM 681 O O . VAL A 1 87 ? -2.075 11.598 2.684 1.00 80.19 87 VAL A O 1
ATOM 684 N N . ALA A 1 88 ? -0.325 10.696 1.605 1.00 79.12 88 ALA A N 1
ATOM 685 C CA . ALA A 1 88 ? -0.009 9.684 2.610 1.00 79.12 88 ALA A CA 1
ATOM 686 C C . ALA A 1 88 ? 0.202 10.297 4.010 1.00 79.12 88 ALA A C 1
ATOM 688 O O . ALA A 1 88 ? -0.388 9.841 4.993 1.00 79.12 88 ALA A O 1
ATOM 689 N N . LEU A 1 89 ? 0.975 11.385 4.088 1.00 80.25 89 LEU A N 1
ATOM 690 C CA . LEU A 1 89 ? 1.234 12.111 5.330 1.00 80.25 89 LEU A CA 1
ATOM 691 C C . LEU A 1 89 ? -0.060 12.676 5.930 1.00 80.25 89 LEU A C 1
ATOM 693 O O . LEU A 1 89 ? -0.303 12.508 7.121 1.00 80.25 89 LEU A O 1
ATOM 697 N N . THR A 1 90 ? -0.916 13.297 5.114 1.00 82.12 90 THR A N 1
ATOM 698 C CA . THR A 1 90 ? -2.181 13.871 5.604 1.00 82.12 90 THR A CA 1
ATOM 699 C C . THR A 1 90 ? -3.131 12.815 6.164 1.00 82.12 90 THR A C 1
ATOM 701 O O . THR A 1 90 ? -3.729 13.051 7.214 1.00 82.12 90 THR A O 1
ATOM 704 N N . SER A 1 91 ? -3.208 11.627 5.553 1.00 78.00 91 SER A N 1
ATOM 705 C CA . SER A 1 91 ? -3.984 10.505 6.100 1.00 78.00 91 SER A CA 1
ATOM 706 C C . SER A 1 91 ? -3.453 10.020 7.453 1.00 78.00 91 SER A C 1
ATOM 708 O O . SER A 1 91 ? -4.244 9.740 8.352 1.00 78.00 91 SER A O 1
ATOM 710 N N . VAL A 1 92 ? -2.129 9.984 7.642 1.00 79.12 92 VAL A N 1
ATOM 711 C CA . VAL A 1 92 ? -1.520 9.630 8.936 1.00 79.12 92 VAL A CA 1
ATOM 712 C C . VAL A 1 92 ? -1.781 10.720 9.977 1.00 79.12 92 VAL A C 1
ATOM 714 O O . VAL A 1 92 ? -2.173 10.421 11.101 1.00 79.12 92 VAL A O 1
ATOM 717 N N . CYS A 1 93 ? -1.619 11.994 9.621 1.00 78.44 93 CYS A N 1
ATOM 718 C CA . CYS A 1 93 ? -1.890 13.102 10.537 1.00 78.44 93 CYS A CA 1
ATOM 719 C C . CYS A 1 93 ? -3.352 13.121 11.000 1.00 78.44 93 CYS A C 1
ATOM 721 O O . CYS A 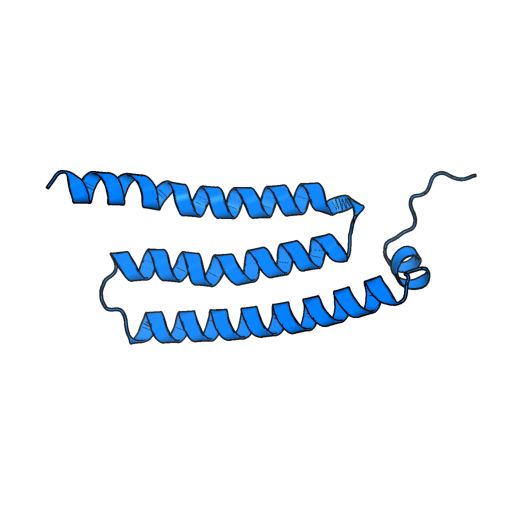1 93 ? -3.614 13.373 12.175 1.00 78.44 93 CYS A O 1
ATOM 723 N N . PHE A 1 94 ? -4.293 12.815 10.104 1.00 77.19 94 PHE A N 1
ATOM 724 C CA . PHE A 1 94 ? -5.704 12.707 10.459 1.00 77.19 94 PHE A CA 1
ATOM 725 C C . PHE A 1 94 ? -5.984 11.531 11.401 1.00 77.19 94 PHE A C 1
ATOM 727 O O . PHE A 1 94 ? -6.841 11.658 12.264 1.00 77.19 94 PHE A O 1
ATOM 734 N N . PHE A 1 95 ? -5.243 10.425 11.285 1.00 73.81 95 PHE A N 1
ATOM 735 C CA . PHE A 1 95 ? -5.325 9.305 12.226 1.00 73.81 95 PHE A CA 1
ATOM 736 C C . PHE A 1 95 ? -4.814 9.670 13.626 1.00 73.81 95 PHE A C 1
ATOM 738 O O . PHE A 1 95 ? -5.464 9.361 14.615 1.00 73.81 95 PHE A O 1
ATOM 745 N N . PHE A 1 96 ? -3.681 10.370 13.728 1.00 70.75 96 PHE A N 1
ATOM 746 C CA . PHE A 1 96 ? -3.112 10.743 15.030 1.00 70.75 96 PHE A CA 1
ATOM 747 C C . PHE A 1 96 ? -3.906 11.842 15.750 1.00 70.75 96 PHE A C 1
ATOM 749 O O . PHE A 1 96 ? -3.922 11.879 16.980 1.00 70.75 96 PHE A O 1
ATOM 756 N N . TYR A 1 97 ? -4.569 12.732 15.007 1.00 72.12 97 TYR A N 1
ATOM 757 C CA . TYR A 1 97 ? -5.336 13.847 15.568 1.00 72.12 97 TYR A CA 1
ATOM 758 C C . TYR A 1 97 ? -6.390 13.429 16.625 1.00 72.12 97 TYR A C 1
ATOM 760 O O . TYR A 1 97 ? -6.384 14.013 17.710 1.00 72.12 97 TYR A O 1
ATOM 768 N N . PRO A 1 98 ? -7.260 12.424 16.390 1.00 67.38 98 PRO A N 1
ATOM 769 C CA . PRO A 1 98 ? -8.233 11.956 17.380 1.00 67.38 98 PRO A CA 1
ATOM 770 C C . PRO A 1 98 ? -7.64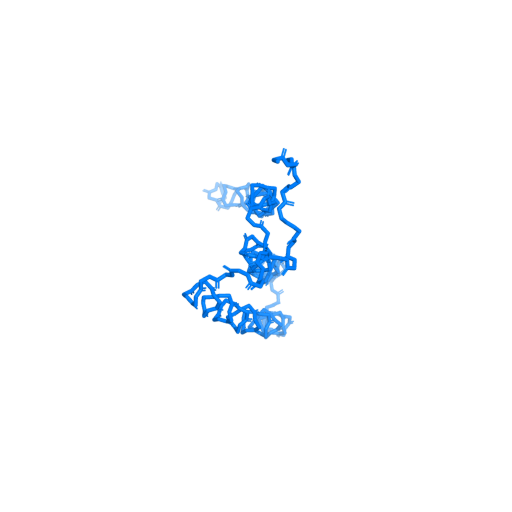7 11.063 18.491 1.00 67.38 98 PRO A C 1
ATOM 772 O O . PRO A 1 98 ? -8.225 11.012 19.577 1.00 67.38 98 PRO A O 1
ATOM 775 N N . THR A 1 99 ? -6.512 10.387 18.281 1.00 65.12 99 THR A N 1
ATOM 776 C CA . THR A 1 99 ? -5.938 9.426 19.254 1.00 65.12 99 THR A CA 1
ATOM 777 C C . THR A 1 99 ? -5.193 10.108 20.415 1.00 65.12 99 THR A C 1
ATOM 779 O O . THR A 1 99 ? -5.165 9.608 21.545 1.00 65.12 99 THR A O 1
ATOM 782 N N . ILE A 1 100 ? -4.617 11.289 20.175 1.00 62.69 100 ILE A N 1
ATOM 783 C CA . ILE A 1 100 ? -3.867 12.065 21.179 1.00 62.69 100 ILE A CA 1
ATOM 784 C C . ILE A 1 100 ? -4.745 12.571 22.344 1.00 62.69 100 ILE A C 1
ATOM 786 O O . ILE A 1 100 ? -4.360 12.346 23.492 1.00 62.69 100 ILE A O 1
ATOM 790 N N . PRO A 1 101 ? -5.914 13.216 22.137 1.00 59.75 101 PRO A N 1
ATOM 791 C CA . PRO A 1 101 ? -6.691 13.745 23.261 1.00 59.75 101 PRO A CA 1
ATOM 792 C C . PRO A 1 101 ? -7.159 12.642 24.218 1.00 59.75 101 PRO A C 1
ATOM 794 O O . PRO A 1 101 ? -7.162 12.824 25.430 1.00 59.75 101 PRO A O 1
ATOM 797 N N . GLN A 1 102 ? -7.500 11.470 23.698 1.00 56.00 102 GLN A N 1
ATOM 798 C CA . GLN A 1 102 ? -8.101 10.396 24.485 1.00 56.00 102 GLN A CA 1
ATOM 799 C C . GLN A 1 102 ? -7.081 9.660 25.367 1.00 56.00 102 GLN A C 1
ATOM 801 O O . GLN A 1 102 ? -7.379 9.331 26.514 1.00 56.00 102 GLN A O 1
ATOM 806 N N . SER A 1 103 ? -5.851 9.474 24.875 1.00 56.59 103 SER A N 1
ATOM 807 C CA . SER A 1 103 ? -4.753 8.929 25.689 1.00 56.59 103 SER A CA 1
ATOM 808 C C . SER A 1 103 ? -4.347 9.875 26.828 1.00 56.59 103 SER A C 1
ATOM 810 O O . SER A 1 103 ? -4.004 9.410 27.914 1.00 56.59 103 SER A O 1
ATOM 812 N N . MET A 1 104 ? -4.464 11.194 26.627 1.00 57.03 104 MET A N 1
ATOM 813 C CA . MET A 1 104 ? -4.249 12.179 27.690 1.00 57.03 104 MET A CA 1
ATOM 814 C C . MET A 1 104 ? -5.379 12.203 28.729 1.00 57.03 104 MET A C 1
ATOM 816 O O . MET A 1 104 ? -5.089 12.225 29.921 1.00 57.03 104 MET A O 1
ATOM 820 N N . PHE A 1 105 ? -6.652 12.152 28.320 1.00 56.34 105 PHE A N 1
ATOM 821 C CA . PHE A 1 105 ? -7.781 12.146 29.265 1.00 56.34 105 PHE A CA 1
ATOM 822 C C . PHE A 1 105 ? -7.870 10.853 30.093 1.00 56.34 105 PHE A C 1
ATOM 824 O O . PHE A 1 105 ? -8.217 10.916 31.270 1.00 56.34 105 PHE A O 1
ATOM 831 N N . SER A 1 106 ? -7.487 9.699 29.536 1.00 55.75 106 SER A N 1
ATOM 832 C CA . SER A 1 106 ? -7.471 8.425 30.274 1.00 55.75 106 SER A CA 1
ATOM 833 C C . SER A 1 106 ? -6.403 8.348 31.377 1.00 55.75 106 SER A C 1
ATOM 835 O O . SER A 1 106 ? -6.507 7.470 32.227 1.00 55.75 106 SER A O 1
ATOM 837 N N . ASN A 1 107 ? -5.372 9.201 31.369 1.00 55.09 107 ASN A N 1
ATOM 838 C CA . ASN A 1 107 ? -4.306 9.192 32.384 1.00 55.09 107 ASN A CA 1
ATOM 839 C C . ASN A 1 107 ? -4.573 10.163 33.554 1.00 55.09 107 ASN A C 1
ATOM 841 O O . ASN A 1 107 ? -3.792 10.209 34.500 1.00 55.09 107 ASN A O 1
ATOM 845 N N . ILE A 1 108 ? -5.650 10.956 33.476 1.00 59.44 108 ILE A N 1
ATOM 846 C CA . ILE A 1 108 ? -5.997 12.012 34.446 1.00 59.44 108 ILE A CA 1
ATOM 847 C C . ILE A 1 108 ? -7.250 11.634 35.279 1.00 59.44 108 ILE A C 1
ATOM 849 O O . ILE A 1 108 ? -7.592 12.346 36.222 1.00 59.44 108 ILE A O 1
ATOM 853 N N . SER A 1 109 ? -7.918 10.510 34.972 1.00 47.66 109 SER A N 1
ATOM 854 C CA . SER A 1 109 ? -9.007 9.907 35.770 1.00 47.66 109 SER A CA 1
ATOM 855 C C . SER A 1 109 ? -8.509 8.729 36.595 1.00 47.66 109 SER A C 1
ATOM 857 O O . SER A 1 109 ? -9.190 8.450 37.607 1.00 47.66 109 SER A O 1
#